Protein AF-D5Q544-F1 (afdb_monomer)

Nearest PDB structures (foldseek):
  3kif-assembly1_C  TM=3.642E-01  e=2.299E+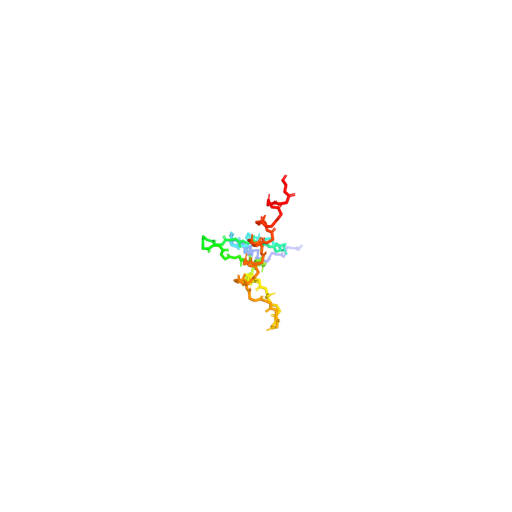00  synthetic construct
  2mdi-assembly1_A  TM=3.912E-01  e=4.336E+00  Homo sapiens
  6rss-assembly1_A  TM=3.552E-01  e=3.819E+00  Homo sapiens
  7emf-assembly1_A  TM=3.602E-01  e=8.177E+00  Homo sapiens

pLDDT: mean 77.93, std 20.97, range [34.19, 97.94]

Structure (mmCIF, N/CA/C/O backbone):
data_AF-D5Q544-F1
#
_entry.id   AF-D5Q544-F1
#
loop_
_atom_site.group_PDB
_atom_site.id
_atom_site.type_symbol
_atom_site.label_atom_id
_atom_site.label_alt_id
_atom_site.label_comp_id
_atom_site.label_asym_id
_atom_site.label_entity_id
_atom_site.label_seq_id
_atom_site.pdbx_PDB_ins_code
_atom_site.Cartn_x
_atom_site.Cartn_y
_atom_site.Cartn_z
_atom_site.occupancy
_atom_site.B_iso_or_equiv
_atom_site.auth_seq_id
_atom_site.auth_comp_id
_atom_site.auth_asym_id
_atom_site.auth_atom_id
_atom_site.pdbx_PDB_model_num
ATOM 1 N N . MET A 1 1 ? 53.090 11.673 -41.542 1.00 39.53 1 MET A N 1
ATOM 2 C 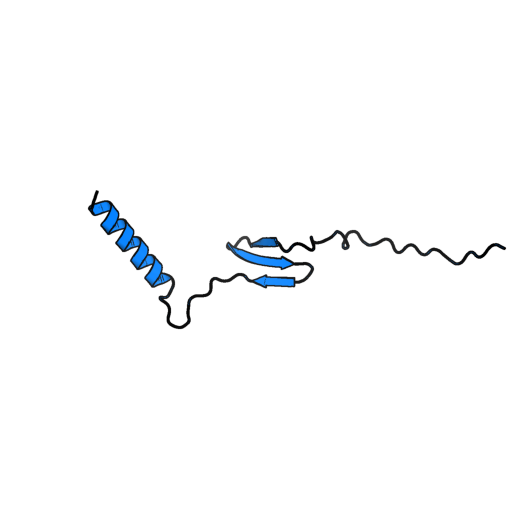CA . MET A 1 1 ? 52.192 10.599 -42.014 1.00 39.53 1 MET A CA 1
ATOM 3 C C . MET A 1 1 ? 50.787 10.936 -41.555 1.00 39.53 1 MET A C 1
ATOM 5 O O . MET A 1 1 ? 50.583 11.132 -40.366 1.00 39.53 1 MET A O 1
ATOM 9 N N . LYS A 1 2 ? 49.876 11.134 -42.508 1.00 34.19 2 LYS A N 1
ATOM 10 C CA . LYS A 1 2 ? 48.445 11.349 -42.282 1.00 34.19 2 LYS A CA 1
ATOM 11 C C . LYS A 1 2 ? 47.777 9.977 -42.253 1.00 34.19 2 LYS A C 1
ATOM 13 O O . LYS A 1 2 ? 47.990 9.201 -43.180 1.00 34.19 2 LYS A O 1
ATOM 18 N N . THR A 1 3 ? 46.985 9.697 -41.229 1.00 34.91 3 THR A N 1
ATOM 19 C CA . THR A 1 3 ? 46.056 8.564 -41.233 1.00 34.91 3 THR A CA 1
ATOM 20 C C . THR A 1 3 ? 44.701 9.100 -40.816 1.00 34.91 3 THR A C 1
ATOM 22 O O . THR A 1 3 ? 44.462 9.429 -39.659 1.00 34.91 3 THR A O 1
ATOM 25 N N . GLU A 1 4 ? 43.850 9.260 -41.819 1.00 40.84 4 GLU A N 1
ATOM 26 C CA . GLU A 1 4 ? 42.469 9.701 -41.720 1.00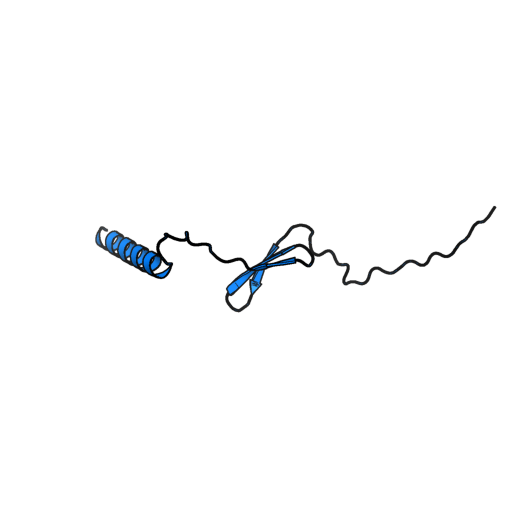 40.84 4 GLU A CA 1
ATOM 27 C C . GLU A 1 4 ? 41.629 8.454 -42.011 1.00 40.84 4 GLU A C 1
ATOM 29 O O . GLU A 1 4 ? 41.728 7.898 -43.101 1.00 40.84 4 GLU A O 1
ATOM 34 N N . TYR A 1 5 ? 40.836 7.985 -41.047 1.00 34.38 5 TYR A N 1
ATOM 35 C CA . TYR A 1 5 ? 39.765 7.022 -41.306 1.00 34.38 5 TYR A CA 1
ATOM 36 C C . TYR A 1 5 ? 38.511 7.477 -40.563 1.00 34.38 5 TYR A C 1
ATOM 38 O O . TYR A 1 5 ? 38.352 7.248 -39.369 1.00 34.38 5 TYR A O 1
ATOM 46 N N . GLY A 1 6 ? 37.666 8.187 -41.315 1.00 35.31 6 GLY A N 1
ATOM 47 C CA . GLY A 1 6 ? 36.208 8.184 -41.207 1.00 35.31 6 GLY A CA 1
ATOM 48 C C . GLY A 1 6 ? 35.614 8.348 -39.814 1.00 35.31 6 GLY A C 1
ATOM 49 O O . GLY A 1 6 ? 35.130 7.386 -39.226 1.00 35.31 6 GLY A O 1
ATOM 50 N N . GLY A 1 7 ? 35.550 9.590 -39.333 1.00 47.31 7 GLY A N 1
ATOM 51 C CA . GLY A 1 7 ? 34.652 9.950 -38.242 1.00 47.31 7 GLY A CA 1
ATOM 52 C C . GLY A 1 7 ? 33.197 9.833 -38.694 1.00 47.31 7 GLY A C 1
ATOM 53 O O . GLY A 1 7 ? 32.681 10.726 -39.359 1.00 47.31 7 GLY A O 1
ATOM 54 N N . HIS A 1 8 ? 32.528 8.746 -38.317 1.00 39.38 8 HIS A N 1
ATOM 55 C CA . HIS A 1 8 ? 31.072 8.714 -38.249 1.00 39.38 8 HIS A CA 1
ATOM 56 C C . HIS A 1 8 ? 30.677 8.994 -36.798 1.00 39.38 8 HIS A C 1
ATOM 58 O O . HIS A 1 8 ? 30.614 8.093 -35.962 1.00 39.38 8 HIS A O 1
ATOM 64 N N . TRP A 1 9 ? 30.474 10.271 -36.475 1.00 50.50 9 TRP A N 1
ATOM 65 C CA . TRP A 1 9 ? 29.855 10.661 -35.214 1.00 50.50 9 TRP A CA 1
ATOM 66 C C . TRP A 1 9 ? 28.387 10.232 -35.270 1.00 50.50 9 TRP A C 1
ATOM 68 O O . TRP A 1 9 ? 27.566 10.906 -35.886 1.00 50.50 9 TRP A O 1
ATOM 78 N N . MET A 1 10 ? 28.057 9.092 -34.659 1.00 51.72 10 MET A N 1
ATOM 79 C CA . MET A 1 10 ? 26.666 8.761 -34.354 1.00 51.72 10 MET A CA 1
ATOM 80 C C . MET A 1 10 ? 26.133 9.858 -33.431 1.00 51.72 10 MET A C 1
ATOM 82 O O . MET A 1 10 ? 26.511 9.919 -32.258 1.00 51.72 10 MET A O 1
ATOM 86 N N . ALA A 1 11 ? 25.286 10.741 -33.957 1.00 56.22 11 ALA A N 1
ATOM 87 C CA . ALA A 1 11 ? 24.497 11.633 -33.126 1.00 56.22 11 ALA A CA 1
ATOM 88 C C . ALA A 1 11 ? 23.620 10.751 -32.230 1.00 56.22 11 ALA A C 1
ATOM 90 O O . ALA A 1 11 ? 22.734 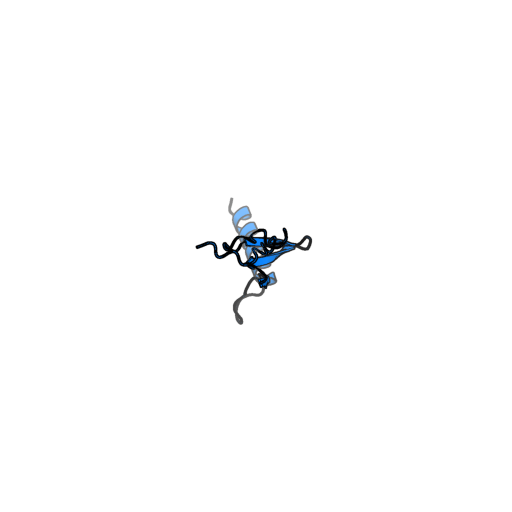10.042 -32.707 1.00 56.22 11 ALA A O 1
ATOM 91 N N . LYS A 1 12 ? 23.926 10.742 -30.931 1.00 46.19 12 LYS A N 1
ATOM 92 C CA . LYS A 1 12 ? 23.065 10.165 -29.900 1.00 46.19 12 LYS A CA 1
ATOM 93 C C . LYS A 1 12 ? 21.701 10.844 -30.043 1.00 46.19 12 LYS A C 1
ATOM 95 O O . LYS A 1 12 ? 21.635 12.070 -29.988 1.00 46.19 12 LYS A O 1
ATOM 100 N N . SER A 1 13 ? 20.649 10.079 -30.337 1.00 55.22 13 SER A N 1
ATOM 101 C CA . SER A 1 13 ? 19.298 10.630 -30.461 1.00 55.22 13 SER A CA 1
ATOM 102 C C . SER A 1 13 ? 18.911 11.314 -29.149 1.00 55.22 13 SER A C 1
ATOM 104 O O . SER A 1 13 ? 19.328 10.871 -28.085 1.00 55.22 13 SER A O 1
ATOM 106 N N . GLU A 1 14 ? 18.080 12.357 -29.184 1.00 52.44 14 GLU A N 1
ATOM 107 C CA . GLU A 1 14 ? 17.532 12.998 -27.971 1.00 52.44 14 GLU A CA 1
ATOM 108 C C . GLU A 1 14 ? 16.798 12.016 -27.033 1.00 52.44 14 GLU A C 1
ATOM 110 O O . GLU A 1 14 ? 16.508 12.337 -25.890 1.00 52.44 14 GLU A O 1
ATOM 115 N N . SER A 1 15 ? 16.532 10.778 -27.452 1.00 52.38 15 SER A N 1
ATOM 116 C CA . SER A 1 15 ? 16.053 9.725 -26.550 1.00 52.38 15 SER A CA 1
ATOM 117 C C . SER A 1 15 ? 17.136 9.141 -25.626 1.00 52.38 15 SER A C 1
ATOM 119 O O . SER A 1 15 ? 16.795 8.409 -24.705 1.00 52.38 15 SER A O 1
ATOM 121 N N . ASP A 1 16 ? 18.418 9.460 -25.845 1.00 45.78 16 ASP A N 1
ATOM 122 C CA . ASP A 1 16 ? 19.532 9.238 -24.909 1.00 45.78 16 ASP A CA 1
ATOM 123 C C . ASP A 1 16 ? 19.637 10.379 -23.871 1.00 45.78 16 ASP A C 1
ATOM 125 O O . ASP A 1 16 ? 20.626 10.461 -23.134 1.00 45.78 16 ASP A O 1
ATOM 129 N N . ILE A 1 17 ? 18.627 11.262 -23.773 1.00 48.75 17 ILE A N 1
ATOM 130 C CA . ILE A 1 17 ? 18.457 12.157 -22.622 1.00 48.75 17 ILE A CA 1
ATOM 131 C C . ILE A 1 17 ? 18.215 11.276 -21.398 1.00 48.75 17 ILE A C 1
ATOM 133 O O . ILE A 1 17 ? 17.095 10.891 -21.077 1.00 48.75 17 ILE A O 1
ATOM 137 N N . PHE A 1 18 ? 19.330 10.923 -20.764 1.00 51.56 18 PHE A N 1
ATOM 138 C CA . PHE A 1 18 ? 19.525 10.622 -19.358 1.00 51.56 18 PHE A CA 1
ATOM 139 C C . PHE A 1 18 ? 18.212 10.583 -18.570 1.00 51.56 18 PHE A C 1
ATOM 141 O O . PHE A 1 18 ? 17.868 11.524 -17.856 1.00 51.56 18 PHE A O 1
ATOM 148 N N . THR A 1 19 ? 17.496 9.458 -18.632 1.00 53.94 19 THR A N 1
ATOM 149 C CA . THR A 1 19 ? 16.703 9.061 -17.471 1.00 53.94 19 THR A CA 1
ATOM 150 C C . THR A 1 19 ? 17.683 9.066 -16.307 1.00 53.94 19 THR A C 1
ATOM 152 O O . THR A 1 19 ? 18.696 8.356 -16.398 1.00 53.94 19 THR A O 1
ATOM 155 N N . PRO A 1 20 ? 17.456 9.873 -15.260 1.00 53.16 20 PRO A N 1
ATOM 156 C CA . PRO A 1 20 ? 18.368 9.933 -14.140 1.00 53.16 20 PRO A CA 1
ATOM 157 C C . PRO A 1 20 ? 18.672 8.510 -13.672 1.00 53.16 20 PRO A C 1
ATOM 159 O O . PRO A 1 20 ? 17.761 7.722 -13.423 1.00 53.16 20 PRO A O 1
ATOM 162 N N . ARG A 1 21 ? 19.960 8.149 -13.576 1.00 60.41 21 ARG A N 1
ATOM 163 C CA . ARG A 1 21 ? 20.367 6.865 -12.965 1.00 60.41 21 ARG A CA 1
ATOM 164 C C . ARG A 1 21 ? 19.965 6.776 -11.487 1.00 60.41 21 ARG A C 1
ATOM 166 O O . ARG 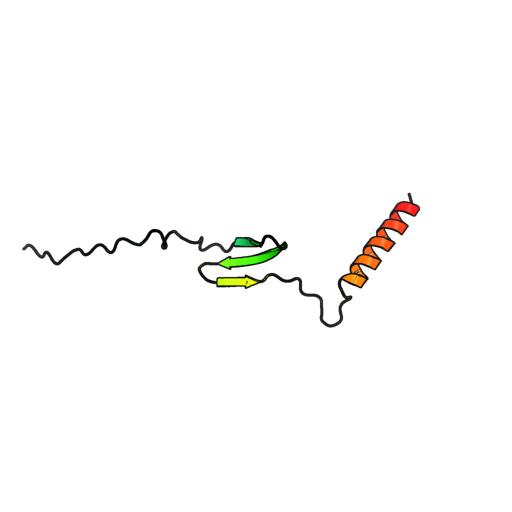A 1 21 ? 20.109 5.733 -10.860 1.00 60.41 21 ARG A O 1
ATOM 173 N N . THR A 1 22 ? 19.470 7.877 -10.938 1.00 77.38 22 THR A N 1
ATOM 174 C CA . THR A 1 22 ? 18.761 7.962 -9.671 1.00 77.38 22 THR A CA 1
ATOM 175 C C . THR A 1 22 ? 17.294 7.625 -9.902 1.00 77.38 22 THR A C 1
ATOM 177 O O . THR A 1 22 ? 16.585 8.356 -10.593 1.00 77.38 22 THR A O 1
ATOM 180 N N . GLY A 1 23 ? 16.841 6.509 -9.336 1.00 89.75 23 GLY A N 1
ATOM 181 C CA . GLY A 1 23 ? 15.440 6.122 -9.442 1.00 89.75 23 GLY A CA 1
ATOM 182 C C . GLY A 1 23 ? 14.502 7.167 -8.833 1.00 89.75 23 G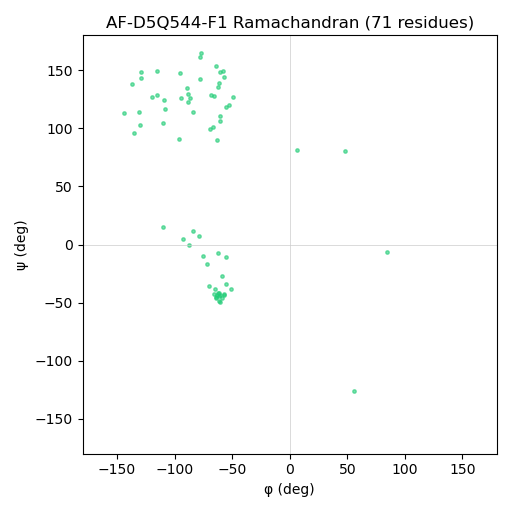LY A C 1
ATOM 183 O O . GLY A 1 23 ? 14.854 7.851 -7.872 1.00 89.75 23 GLY A O 1
ATOM 184 N N . GLN A 1 24 ? 13.309 7.281 -9.407 1.00 93.25 24 GLN A N 1
ATOM 185 C CA . GLN A 1 24 ? 12.288 8.254 -9.026 1.00 93.25 24 GLN A CA 1
ATOM 186 C C . GLN A 1 24 ? 10.946 7.565 -8.791 1.00 93.25 24 GLN A C 1
ATOM 188 O O . GLN A 1 24 ? 10.634 6.564 -9.438 1.00 93.25 24 GLN A O 1
ATOM 193 N N . VAL A 1 25 ? 10.140 8.108 -7.881 1.00 93.69 25 VAL A N 1
ATOM 194 C CA . VAL A 1 25 ? 8.752 7.675 -7.691 1.00 93.69 25 VAL A CA 1
ATOM 195 C C . VAL A 1 25 ? 7.846 8.589 -8.508 1.00 93.69 25 VAL A C 1
ATOM 197 O O . VAL A 1 25 ? 7.901 9.805 -8.358 1.00 93.69 25 VAL A O 1
ATOM 200 N N . ILE A 1 26 ? 7.014 8.001 -9.366 1.00 94.38 26 ILE A N 1
ATOM 201 C CA . ILE A 1 26 ? 5.986 8.702 -10.143 1.00 94.38 26 ILE A CA 1
ATOM 202 C C . ILE A 1 26 ? 4.595 8.224 -9.723 1.00 94.38 26 ILE A C 1
ATOM 204 O O . ILE A 1 26 ? 4.418 7.057 -9.366 1.00 94.38 26 ILE A O 1
ATOM 208 N N . GLN A 1 27 ? 3.598 9.102 -9.813 1.00 95.25 27 GLN A N 1
ATOM 209 C 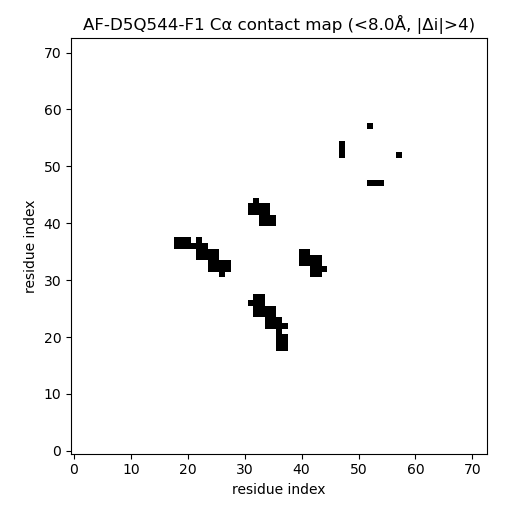CA . GLN A 1 27 ? 2.196 8.788 -9.532 1.00 95.25 27 GLN A CA 1
ATOM 210 C C . GLN A 1 27 ? 1.367 8.923 -10.813 1.00 95.25 27 GLN A C 1
ATOM 212 O O . GLN A 1 27 ? 1.445 9.933 -11.506 1.00 95.25 27 GLN A O 1
ATOM 217 N N . ALA A 1 28 ? 0.596 7.887 -11.142 1.00 93.50 28 ALA A N 1
ATOM 218 C CA . ALA A 1 28 ? -0.372 7.925 -12.233 1.00 93.50 28 ALA A CA 1
ATOM 219 C C . ALA A 1 28 ? -1.646 8.675 -11.810 1.00 93.50 28 ALA A C 1
ATOM 221 O O . ALA A 1 28 ? -1.935 8.790 -10.620 1.00 93.50 28 ALA A O 1
ATOM 222 N N . GLU A 1 29 ? -2.451 9.116 -12.778 1.00 95.69 29 GLU A N 1
ATOM 223 C CA . GLU A 1 29 ? -3.710 9.842 -12.526 1.00 95.69 29 GLU A CA 1
ATOM 224 C C . GLU A 1 29 ? -4.674 9.080 -11.604 1.00 95.69 29 GLU A C 1
ATOM 226 O O . GLU A 1 29 ? -5.351 9.676 -10.774 1.00 95.69 29 GLU A O 1
ATOM 231 N N . ASN A 1 30 ? -4.687 7.746 -11.684 1.00 92.44 30 ASN A N 1
ATOM 232 C CA . ASN A 1 30 ? -5.505 6.885 -10.825 1.00 92.44 30 ASN A CA 1
ATOM 233 C C . ASN A 1 30 ? -4.934 6.674 -9.405 1.00 92.44 30 ASN A C 1
ATOM 235 O O . ASN A 1 30 ? -5.414 5.810 -8.676 1.00 92.44 30 ASN A O 1
ATOM 239 N N . GLY A 1 31 ? -3.868 7.386 -9.036 1.00 89.81 31 GLY A N 1
ATOM 240 C CA . GLY A 1 31 ? -3.209 7.282 -7.735 1.00 89.81 31 GLY A CA 1
ATOM 241 C C . GLY A 1 31 ? -2.179 6.158 -7.606 1.00 89.81 31 GLY A C 1
ATOM 242 O O . GLY A 1 31 ? -1.468 6.106 -6.605 1.00 89.81 31 GLY A O 1
ATOM 243 N N . THR A 1 32 ? -2.030 5.277 -8.601 1.00 93.44 32 THR A N 1
ATOM 244 C CA . THR A 1 32 ? -1.029 4.199 -8.536 1.00 93.44 32 THR A CA 1
ATOM 245 C C . THR A 1 32 ? 0.384 4.770 -8.613 1.00 93.44 32 THR A C 1
ATOM 247 O O . THR A 1 32 ? 0.713 5.498 -9.552 1.00 93.44 32 THR A O 1
ATOM 250 N N . GLN A 1 33 ? 1.243 4.387 -7.670 1.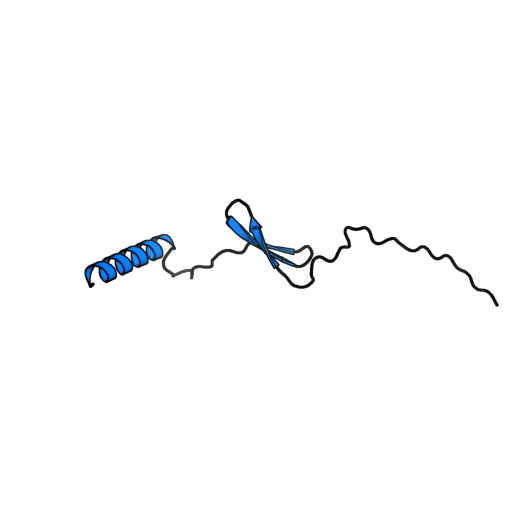00 94.69 33 GLN A N 1
ATOM 251 C CA . GLN A 1 33 ? 2.644 4.800 -7.653 1.00 94.69 33 GLN A CA 1
ATOM 252 C C . GLN A 1 33 ? 3.559 3.765 -8.313 1.00 94.69 33 GLN A C 1
ATOM 254 O O . GLN A 1 33 ? 3.320 2.555 -8.259 1.00 94.69 33 GLN A O 1
ATOM 259 N N . TYR A 1 34 ? 4.630 4.246 -8.939 1.00 95.12 34 TYR A N 1
ATOM 260 C CA . TYR A 1 34 ? 5.655 3.417 -9.560 1.00 95.12 34 TYR A CA 1
ATOM 261 C C . TYR A 1 34 ? 7.046 3.954 -9.251 1.00 95.12 34 TYR A C 1
ATOM 263 O O . TYR A 1 34 ? 7.283 5.153 -9.360 1.00 95.12 34 TYR A O 1
ATOM 271 N N . PHE A 1 35 ? 7.980 3.056 -8.953 1.00 94.00 35 PHE A N 1
ATOM 272 C CA . PHE A 1 35 ? 9.403 3.368 -8.958 1.00 94.00 35 PHE A CA 1
ATOM 273 C C . PHE A 1 35 ? 9.955 3.166 -10.372 1.00 94.00 35 PHE A C 1
ATOM 275 O O . PHE A 1 35 ? 9.781 2.095 -10.961 1.00 94.00 35 PHE A O 1
ATOM 282 N N . VAL A 1 36 ? 10.604 4.189 -10.926 1.00 94.00 36 VAL A N 1
ATOM 283 C CA . VAL A 1 36 ? 11.169 4.191 -12.280 1.00 94.00 36 VAL A CA 1
ATOM 284 C C . VAL A 1 36 ? 12.672 4.406 -12.207 1.00 94.00 36 VAL A C 1
ATOM 286 O O . VAL A 1 36 ? 13.137 5.371 -11.605 1.00 94.00 36 VAL A O 1
ATOM 289 N N . CYS A 1 37 ? 13.432 3.518 -12.845 1.00 89.06 37 CYS A N 1
ATOM 290 C CA . CYS A 1 37 ? 14.882 3.625 -12.973 1.00 89.06 37 CYS A CA 1
ATOM 291 C C . CYS A 1 37 ? 15.314 3.104 -14.350 1.00 89.06 37 CYS A C 1
ATOM 293 O O . CYS A 1 37 ? 15.170 1.913 -14.652 1.00 89.06 37 CYS A O 1
ATOM 295 N N . GLY A 1 38 ? 15.820 4.001 -15.203 1.00 87.31 38 GLY A N 1
ATOM 296 C CA . GLY A 1 38 ? 16.039 3.703 -16.619 1.00 87.31 38 GLY A CA 1
ATOM 297 C C . GLY A 1 38 ? 14.745 3.233 -17.288 1.00 87.31 38 GLY A C 1
ATOM 298 O O . GLY A 1 38 ? 13.703 3.869 -17.150 1.00 87.31 38 GLY A O 1
ATOM 299 N N . ASN A 1 39 ? 14.801 2.070 -17.939 1.00 88.12 39 ASN A N 1
ATOM 300 C CA . ASN A 1 39 ? 13.649 1.455 -18.609 1.00 88.12 39 ASN A CA 1
ATOM 301 C C . ASN A 1 39 ? 12.803 0.563 -17.682 1.00 88.12 39 ASN A C 1
ATOM 303 O O . ASN A 1 39 ? 11.820 -0.028 -18.124 1.00 88.12 39 ASN A O 1
ATOM 307 N N . ASN A 1 40 ? 13.184 0.430 -16.407 1.00 88.56 40 ASN A N 1
ATOM 308 C CA . ASN A 1 40 ? 12.448 -0.383 -15.447 1.00 88.56 40 ASN A CA 1
ATOM 309 C C . ASN A 1 40 ? 11.377 0.452 -14.754 1.00 88.56 40 ASN A C 1
ATOM 311 O O . ASN A 1 40 ? 11.653 1.547 -14.260 1.00 88.56 40 ASN A O 1
ATOM 315 N N . ARG A 1 41 ? 10.173 -0.114 -14.656 1.00 92.88 41 ARG A N 1
ATOM 316 C CA . ARG A 1 41 ? 9.041 0.461 -13.930 1.00 92.88 41 ARG A CA 1
ATOM 317 C C . ARG A 1 41 ? 8.433 -0.598 -13.019 1.00 92.88 41 ARG A C 1
ATOM 319 O O . ARG A 1 41 ? 7.860 -1.573 -13.495 1.00 92.88 41 ARG A O 1
ATOM 326 N N . ILE A 1 42 ? 8.542 -0.389 -11.713 1.00 94.56 42 ILE A N 1
ATOM 327 C CA . ILE A 1 42 ? 8.061 -1.314 -10.683 1.00 94.56 42 ILE A CA 1
ATOM 328 C C . ILE A 1 42 ? 6.842 -0.683 -10.018 1.00 94.56 42 ILE A C 1
ATOM 330 O O . ILE A 1 42 ? 6.918 0.446 -9.534 1.00 94.56 42 ILE A O 1
ATOM 334 N N . LYS A 1 43 ? 5.704 -1.388 -10.014 1.00 94.62 43 LYS A N 1
ATOM 335 C CA . LYS A 1 43 ? 4.506 -0.930 -9.299 1.00 94.62 43 LYS A CA 1
ATOM 336 C C . LYS A 1 43 ? 4.790 -0.934 -7.801 1.00 94.62 43 LYS A C 1
ATOM 338 O O . LYS A 1 43 ? 5.208 -1.954 -7.262 1.00 94.62 43 LYS A O 1
ATOM 343 N N . ILE A 1 44 ? 4.525 0.190 -7.147 1.00 91.31 44 ILE A N 1
ATOM 344 C CA . ILE A 1 44 ? 4.543 0.282 -5.694 1.00 91.31 44 ILE A CA 1
ATOM 345 C C . ILE A 1 44 ? 3.143 -0.087 -5.216 1.00 91.31 44 ILE A C 1
ATOM 347 O O . ILE A 1 44 ? 2.143 0.507 -5.624 1.00 91.31 44 ILE A O 1
ATOM 351 N N . SER A 1 45 ? 3.077 -1.100 -4.369 1.00 86.94 45 SER A N 1
ATOM 352 C CA . SER A 1 45 ? 1.878 -1.472 -3.633 1.00 86.94 45 SER A CA 1
ATOM 353 C C . SER A 1 45 ? 2.240 -1.595 -2.167 1.00 86.94 45 SER A C 1
ATOM 355 O O . SER A 1 45 ? 3.318 -2.094 -1.839 1.00 86.94 45 SER A O 1
ATOM 357 N N . GLU A 1 46 ? 1.334 -1.182 -1.291 1.00 75.25 46 GLU A N 1
ATOM 358 C CA . GLU A 1 46 ? 1.450 -1.500 0.127 1.00 75.25 46 GLU A CA 1
ATOM 359 C C . GLU A 1 46 ? 1.406 -3.021 0.317 1.00 75.25 46 GLU A C 1
ATOM 361 O O . GLU A 1 46 ? 0.638 -3.724 -0.344 1.00 75.25 46 GLU A O 1
ATOM 366 N N . HIS A 1 47 ? 2.256 -3.533 1.207 1.00 77.69 47 HIS A N 1
ATOM 367 C CA . HIS A 1 47 ? 2.298 -4.947 1.554 1.00 77.69 47 HIS A CA 1
ATOM 368 C C . HIS A 1 47 ? 1.768 -5.125 2.977 1.00 77.69 47 HIS A C 1
ATOM 370 O O . HIS A 1 47 ? 2.466 -4.840 3.951 1.00 77.69 47 HIS A O 1
ATOM 376 N N . PHE A 1 48 ? 0.541 -5.628 3.106 1.00 78.38 48 PHE A N 1
ATOM 377 C CA . PHE A 1 48 ? 0.027 -6.096 4.391 1.00 78.38 48 PHE A CA 1
ATOM 378 C C . PHE A 1 48 ? 0.618 -7.472 4.699 1.00 78.38 48 PHE A C 1
ATOM 380 O O . PHE A 1 48 ? 0.810 -8.295 3.804 1.00 78.38 48 PHE A O 1
ATOM 387 N N . ALA A 1 49 ? 0.942 -7.728 5.968 1.00 84.12 49 ALA A N 1
ATOM 388 C CA . ALA A 1 49 ? 1.381 -9.057 6.381 1.00 84.12 49 ALA A CA 1
ATOM 389 C C . ALA A 1 49 ? 0.304 -10.098 6.023 1.00 84.12 49 ALA A C 1
ATOM 391 O O . ALA A 1 49 ? -0.885 -9.814 6.147 1.00 84.12 49 ALA A O 1
ATOM 392 N N . ALA A 1 50 ? 0.706 -11.310 5.627 1.00 81.38 50 ALA A N 1
ATOM 393 C CA . ALA A 1 50 ? -0.232 -12.359 5.204 1.00 81.38 50 ALA A CA 1
ATOM 394 C C . ALA A 1 50 ? -1.259 -12.746 6.291 1.00 81.38 50 ALA A C 1
ATOM 396 O O . ALA A 1 50 ? -2.362 -13.171 5.969 1.00 81.38 50 ALA A O 1
ATOM 397 N N . GLY A 1 51 ? -0.905 -12.575 7.570 1.00 86.94 51 GLY A N 1
ATOM 398 C CA . GLY A 1 51 ? -1.815 -12.701 8.718 1.00 86.94 51 GLY A CA 1
ATOM 399 C C . GLY A 1 51 ? -2.126 -11.368 9.407 1.00 86.94 51 GLY A C 1
ATOM 400 O O . GLY A 1 51 ? -2.548 -11.357 10.559 1.00 86.94 51 GLY A O 1
ATOM 401 N N . GLY A 1 52 ? -1.830 -10.244 8.753 1.00 87.19 52 GLY A N 1
ATOM 402 C CA . GLY A 1 52 ? -2.123 -8.908 9.256 1.00 87.19 52 GLY A CA 1
ATOM 403 C C . GLY A 1 52 ? -3.595 -8.549 9.087 1.00 87.19 52 GLY A C 1
ATOM 404 O O . GLY A 1 52 ? -4.326 -9.177 8.321 1.00 87.19 52 GLY A O 1
ATOM 405 N N . LYS A 1 53 ? -4.023 -7.501 9.792 1.00 88.62 53 LYS A N 1
ATOM 406 C CA . LYS A 1 53 ? -5.361 -6.943 9.600 1.00 88.62 53 LYS A CA 1
ATOM 407 C C . LYS A 1 53 ? -5.497 -6.415 8.163 1.00 88.62 53 LYS A C 1
ATOM 409 O O . LYS A 1 53 ? -4.574 -5.747 7.684 1.00 88.62 53 LYS A O 1
ATOM 414 N N . PRO A 1 54 ? -6.613 -6.687 7.472 1.00 87.12 54 PRO A N 1
ATOM 415 C CA . PRO A 1 54 ? -6.889 -6.068 6.184 1.00 87.12 54 PRO A CA 1
ATOM 416 C C . PRO A 1 54 ? -7.046 -4.551 6.355 1.00 87.12 54 PRO A C 1
ATOM 418 O O . PRO A 1 54 ? -7.463 -4.079 7.411 1.00 87.12 54 PRO A O 1
ATOM 421 N N . LEU A 1 55 ? -6.764 -3.778 5.301 1.00 85.94 55 LEU A N 1
ATOM 422 C CA . LEU A 1 55 ? -6.851 -2.310 5.330 1.00 85.94 55 LEU A CA 1
ATOM 423 C C . LEU A 1 55 ? -8.199 -1.795 5.871 1.00 85.94 55 LEU A C 1
ATOM 425 O O . LEU A 1 55 ? -8.220 -0.829 6.629 1.00 85.94 55 LEU A O 1
ATOM 429 N N . GLY A 1 56 ? -9.311 -2.456 5.531 1.00 88.88 56 GLY A N 1
ATOM 430 C CA . GLY A 1 56 ? -10.639 -2.100 6.043 1.00 88.88 56 GLY A CA 1
ATOM 431 C C . GLY A 1 56 ? -10.720 -2.120 7.573 1.00 88.88 56 GLY A C 1
ATOM 432 O O . GLY A 1 56 ? -11.226 -1.172 8.169 1.00 88.88 56 GLY A O 1
ATOM 433 N N . ASP A 1 57 ? -10.140 -3.135 8.210 1.00 92.19 57 ASP A N 1
ATOM 434 C CA . ASP A 1 57 ? -10.126 -3.262 9.670 1.00 92.19 57 ASP A CA 1
ATOM 435 C C . ASP A 1 57 ? -9.224 -2.204 10.314 1.00 92.19 57 ASP A C 1
ATOM 437 O O . ASP A 1 57 ? -9.562 -1.661 11.366 1.00 92.19 57 ASP A O 1
ATOM 441 N N . LEU A 1 58 ? -8.104 -1.852 9.665 1.00 91.69 58 LEU A N 1
ATOM 442 C CA . LEU A 1 58 ? -7.269 -0.738 10.125 1.00 91.69 58 LEU A CA 1
ATOM 443 C C . LEU A 1 58 ? -8.041 0.584 10.101 1.00 91.69 58 LEU A C 1
ATOM 445 O O . LEU A 1 58 ? -7.933 1.366 11.043 1.00 91.69 58 LEU A O 1
ATOM 449 N N . ILE A 1 59 ? -8.828 0.840 9.053 1.00 94.44 59 ILE A N 1
ATOM 450 C CA . ILE A 1 59 ? -9.638 2.061 8.952 1.00 94.44 59 ILE A CA 1
ATOM 451 C C . ILE A 1 59 ? -10.655 2.116 10.095 1.00 94.44 59 ILE A C 1
ATOM 453 O O . ILE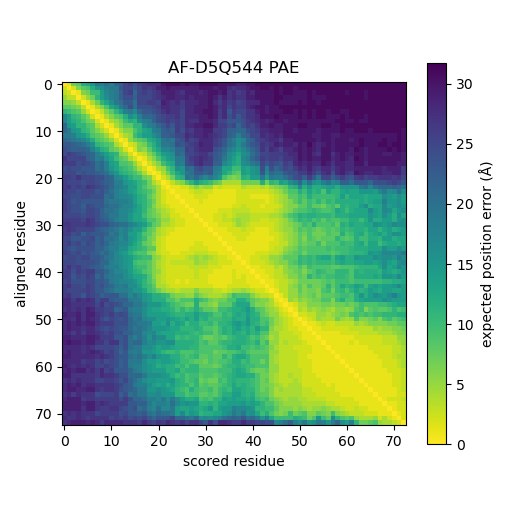 A 1 59 ? -10.787 3.153 10.744 1.00 94.44 59 ILE A O 1
ATOM 457 N N . VAL A 1 60 ? -11.332 1.001 10.385 1.00 96.69 60 VAL A N 1
ATOM 458 C CA . VAL A 1 60 ? -12.277 0.910 11.510 1.00 96.69 60 VAL A CA 1
ATOM 459 C C . VAL A 1 60 ? -11.584 1.220 12.838 1.00 96.69 60 VAL A C 1
ATOM 461 O O . VAL A 1 60 ? -12.099 2.014 13.628 1.00 96.69 60 VAL A O 1
ATOM 464 N N . ASP A 1 61 ? -10.402 0.649 13.072 1.00 95.81 61 ASP A N 1
ATOM 465 C CA . ASP A 1 61 ? -9.630 0.904 14.289 1.00 95.81 61 ASP A CA 1
ATOM 466 C C . ASP A 1 61 ? -9.211 2.377 14.414 1.00 95.81 61 ASP A C 1
ATOM 468 O O . ASP A 1 61 ? -9.339 2.955 15.495 1.00 95.81 61 ASP A O 1
ATOM 472 N N . VAL A 1 62 ? -8.779 3.015 13.320 1.00 96.19 62 VAL A N 1
ATOM 473 C CA . VAL A 1 62 ? -8.415 4.444 13.301 1.00 96.19 62 VAL A CA 1
ATOM 474 C C . VAL A 1 62 ? -9.620 5.329 13.609 1.00 96.19 62 VAL A C 1
ATOM 476 O O . VAL A 1 62 ? -9.509 6.250 14.422 1.00 96.19 62 VAL A O 1
ATOM 479 N N . VAL A 1 63 ? -10.774 5.057 12.993 1.00 97.62 63 VAL A N 1
ATOM 480 C CA . VAL A 1 63 ? -12.008 5.822 13.227 1.00 97.62 63 VAL A CA 1
ATOM 481 C C . VAL A 1 63 ? -12.429 5.710 14.688 1.00 97.62 63 VAL A C 1
ATOM 483 O O . VAL A 1 63 ? -12.669 6.729 15.337 1.00 97.62 63 VAL A O 1
ATOM 486 N N . ARG A 1 64 ? -12.458 4.488 15.227 1.00 97.94 64 ARG A N 1
ATOM 487 C CA . ARG A 1 64 ? -12.817 4.237 16.624 1.00 97.94 64 ARG A CA 1
ATOM 488 C C . ARG A 1 64 ? -11.862 4.932 17.588 1.00 97.94 64 ARG A C 1
ATOM 490 O O . ARG A 1 64 ? -12.318 5.676 18.448 1.00 97.94 64 ARG A O 1
ATOM 497 N N . HIS A 1 65 ? -10.555 4.763 17.396 1.00 97.19 65 HIS A N 1
ATOM 498 C CA . HIS A 1 65 ? -9.545 5.414 18.229 1.00 97.19 65 HIS A CA 1
ATOM 499 C C . HIS A 1 65 ? -9.694 6.941 18.219 1.00 97.19 65 HIS A C 1
ATOM 501 O O . HIS A 1 65 ? -9.611 7.593 19.258 1.00 97.19 65 HIS A O 1
ATOM 507 N N . THR A 1 66 ? -9.947 7.521 17.043 1.00 97.06 66 THR A N 1
ATOM 508 C CA . THR A 1 66 ? -10.133 8.970 16.895 1.00 97.06 66 THR A CA 1
ATOM 509 C C . THR A 1 66 ? -11.394 9.449 17.614 1.00 97.06 66 THR A C 1
ATOM 511 O O . THR A 1 66 ? -11.348 10.470 18.299 1.00 97.06 66 THR A O 1
ATOM 514 N N . ALA A 1 67 ? -12.498 8.706 17.508 1.00 97.19 67 ALA A N 1
ATOM 515 C CA . ALA A 1 67 ? -13.747 9.017 18.199 1.00 97.19 67 ALA A CA 1
ATOM 516 C C . ALA A 1 67 ? -13.602 8.930 19.729 1.00 97.19 67 ALA A C 1
ATOM 518 O O . ALA A 1 67 ? -14.014 9.845 20.437 1.00 97.19 67 ALA A O 1
ATOM 519 N N . GLU A 1 68 ? -12.967 7.871 20.237 1.00 97.31 68 GLU A N 1
ATOM 520 C CA . GLU A 1 68 ? -12.688 7.687 21.669 1.00 97.31 68 GLU A CA 1
ATOM 521 C C . GLU A 1 68 ? -11.805 8.815 22.220 1.00 97.31 68 GLU A C 1
ATOM 523 O O . GLU A 1 68 ? -12.084 9.379 23.281 1.00 97.31 68 GLU A O 1
ATOM 528 N N . LYS A 1 69 ? -10.764 9.194 21.469 1.00 96.19 69 LYS A N 1
ATOM 529 C CA . LYS A 1 69 ? -9.882 10.308 21.826 1.00 96.19 69 LYS A CA 1
ATOM 530 C C . LYS A 1 69 ? -10.632 11.641 21.866 1.00 96.19 69 LYS A C 1
ATOM 532 O O . LYS A 1 69 ? -10.430 12.413 22.799 1.00 96.19 69 LYS A O 1
ATOM 537 N N . ALA A 1 70 ? -11.492 11.906 20.883 1.00 94.88 70 ALA A N 1
ATOM 538 C CA . ALA A 1 70 ? -12.300 13.123 20.838 1.00 94.88 70 ALA A CA 1
ATOM 539 C C . ALA A 1 70 ? -13.303 13.197 22.000 1.00 94.88 70 ALA A C 1
ATOM 541 O O . ALA A 1 70 ? -13.488 14.263 22.569 1.00 94.88 70 ALA A O 1
ATOM 542 N N . ALA A 1 71 ? -13.906 12.070 22.384 1.00 92.44 71 ALA A N 1
ATOM 543 C CA . ALA A 1 71 ? -14.841 11.999 23.508 1.00 92.44 71 ALA A CA 1
ATOM 544 C C . ALA A 1 71 ? -14.169 12.142 24.887 1.00 92.44 71 ALA A C 1
ATOM 546 O O . ALA A 1 71 ? -14.851 12.380 25.879 1.00 92.44 71 ALA A O 1
ATOM 547 N N . SER A 1 72 ? -12.846 11.973 24.956 1.00 84.88 72 SER A N 1
ATOM 548 C CA . SER A 1 72 ? -12.061 12.080 26.192 1.00 84.88 72 SER A CA 1
ATOM 549 C C . SER A 1 72 ? -11.484 13.486 26.431 1.00 84.88 72 SER A C 1
ATOM 551 O O . SER A 1 72 ? -10.699 13.659 27.363 1.00 84.88 72 SER A O 1
ATOM 553 N N . THR A 1 73 ? -11.820 14.461 25.577 1.00 63.75 73 THR A N 1
ATOM 554 C CA . THR A 1 73 ? -11.400 15.874 25.663 1.00 63.75 73 THR A CA 1
ATOM 555 C C . THR A 1 73 ? -12.579 16.742 26.079 1.00 63.75 73 THR A C 1
ATOM 557 O O . THR A 1 73 ? -12.363 17.652 26.907 1.00 63.75 73 THR A O 1
#

Foldseek 3Di:
DDDDDDDPPPDDPCVPPDPDCDWDWDADPVRWIWIDGPPDTHTDDDDADPPHDDPVVVVVVVVVVVVVVVVVD

Solvent-accessible surface area (backbone atoms only — not comparable to full-atom values): 4899 Å² total; per-residue (Å²): 138,88,85,87,82,82,87,77,79,76,76,76,55,81,86,69,63,71,60,52,90,63,65,43,81,47,71,45,97,88,66,54,36,30,43,37,43,68,94,46,74,45,79,58,71,90,81,71,56,96,88,47,76,53,71,70,57,52,51,53,51,53,52,50,53,52,51,55,54,60,74,74,110

Radius of gyration: 26.25 Å; Cα contacts (8 Å, |Δi|>4): 46; chains: 1; bounding box: 67×29×68 Å

Sequence (73 aa):
MKTEYGGHWMAKSESDIFTPRTGQVIQAENGTQYFVCGNNRIKISEHFAAGGKPLGDLIVDVVRHTAEKAAST

Secondary structure (DSSP, 8-state):
-------------GGGS---SS-EEEE-TTS-EEEEETTEEEEE-----TTSPPHHHHHHHHHHHHHHHHHT-

Mean predicted aligned error: 14.65 Å

Organism: NCBI:txid525259